Protein AF-A0A2G9NHT6-F1 (afdb_monomer_lite)

Secondary structure (DSSP, 8-state):
--------HHHHHHHHHHHHHHHH-TTTHHHHHHHHHHHHHHHHHHHHHHHTTSTTHHHHHHHHHT--

Structure (mmCIF, N/CA/C/O backbone):
data_AF-A0A2G9NHT6-F1
#
_entry.id   AF-A0A2G9NHT6-F1
#
loop_
_atom_site.group_PDB
_atom_site.id
_atom_site.type_symbol
_atom_site.label_atom_id
_atom_site.label_alt_id
_atom_site.label_comp_id
_atom_site.label_asym_id
_atom_site.label_entity_id
_atom_site.label_seq_id
_atom_site.pdbx_PDB_ins_code
_atom_site.Cartn_x
_atom_site.Cartn_y
_atom_site.Cartn_z
_atom_site.occupancy
_atom_site.B_iso_or_equiv
_atom_site.auth_seq_id
_atom_site.auth_comp_id
_atom_site.auth_asym_id
_atom_site.auth_atom_id
_atom_site.pdbx_PDB_model_num
ATOM 1 N N . MET A 1 1 ? 10.391 32.158 13.731 1.00 36.69 1 MET A N 1
ATOM 2 C CA . MET A 1 1 ? 11.284 31.122 13.173 1.00 36.69 1 MET A CA 1
ATOM 3 C C . MET A 1 1 ? 10.413 30.133 12.423 1.00 36.69 1 MET A C 1
ATOM 5 O O . MET A 1 1 ? 9.700 29.372 13.064 1.00 36.69 1 MET A O 1
ATOM 9 N N . GLU A 1 2 ? 10.381 30.209 11.094 1.00 48.00 2 GLU A N 1
ATOM 10 C CA . GLU A 1 2 ? 9.722 29.188 10.273 1.00 48.00 2 GLU A CA 1
ATOM 11 C C . GLU A 1 2 ? 10.524 27.888 10.382 1.00 48.00 2 GLU A C 1
ATOM 13 O O . GLU A 1 2 ? 11.716 27.857 10.075 1.00 48.00 2 GLU A O 1
ATOM 18 N N . GLN A 1 3 ? 9.894 26.816 10.863 1.00 47.50 3 GLN A N 1
ATOM 19 C CA . GLN A 1 3 ? 10.497 25.489 10.811 1.00 47.50 3 GLN A CA 1
ATOM 20 C C . GLN A 1 3 ? 10.523 25.035 9.351 1.00 47.50 3 GLN A C 1
ATOM 22 O O . GLN A 1 3 ? 9.509 24.619 8.793 1.00 47.50 3 GLN A O 1
ATOM 27 N N . LYS A 1 4 ? 11.694 25.120 8.721 1.00 47.41 4 LYS A N 1
ATOM 28 C CA . LYS A 1 4 ? 11.955 24.476 7.435 1.00 47.41 4 LYS A CA 1
ATOM 29 C C . LYS A 1 4 ? 11.854 22.965 7.669 1.00 47.41 4 LYS A C 1
ATOM 31 O O . LYS A 1 4 ? 12.736 22.391 8.300 1.00 47.41 4 LYS A O 1
ATOM 36 N N . ILE A 1 5 ? 10.770 22.330 7.218 1.00 56.62 5 ILE A N 1
ATOM 37 C CA . ILE A 1 5 ? 10.651 20.867 7.220 1.00 56.62 5 ILE A CA 1
ATOM 38 C C . ILE A 1 5 ? 11.728 20.350 6.263 1.00 56.62 5 ILE A C 1
ATOM 40 O O . ILE A 1 5 ? 11.562 20.403 5.045 1.00 56.62 5 ILE A O 1
ATOM 44 N N . ILE A 1 6 ? 12.867 19.926 6.807 1.00 54.59 6 ILE A N 1
ATOM 45 C CA . ILE A 1 6 ? 13.911 19.247 6.044 1.00 54.59 6 ILE A CA 1
ATOM 46 C C . ILE A 1 6 ? 13.304 17.904 5.646 1.00 54.59 6 ILE A C 1
ATOM 48 O O . ILE A 1 6 ? 13.088 17.040 6.495 1.00 54.59 6 ILE A O 1
ATOM 52 N N . ARG A 1 7 ? 12.940 17.759 4.369 1.00 60.50 7 ARG A N 1
ATOM 53 C CA . ARG A 1 7 ? 12.564 16.453 3.826 1.00 60.50 7 ARG A CA 1
ATOM 54 C C . ARG A 1 7 ? 13.801 15.569 3.929 1.00 60.50 7 ARG A C 1
ATOM 56 O O . ARG A 1 7 ? 14.882 15.986 3.522 1.00 60.50 7 ARG A O 1
ATOM 63 N N . ASP A 1 8 ? 13.648 14.399 4.536 1.00 67.75 8 ASP A N 1
ATOM 64 C CA . ASP A 1 8 ? 14.711 13.399 4.570 1.00 67.75 8 ASP A CA 1
ATOM 65 C C . ASP A 1 8 ? 15.154 13.123 3.124 1.00 67.75 8 ASP A C 1
ATOM 67 O O . ASP A 1 8 ? 14.302 12.916 2.258 1.00 67.75 8 ASP A O 1
ATOM 71 N N . GLN A 1 9 ? 16.460 13.156 2.844 1.00 63.75 9 GLN A N 1
ATOM 72 C CA . GLN A 1 9 ? 16.996 12.894 1.501 1.00 63.75 9 GLN A CA 1
ATOM 73 C C . GLN A 1 9 ? 16.529 11.526 0.982 1.00 63.75 9 GLN A C 1
ATOM 75 O O . GLN A 1 9 ? 16.251 11.377 -0.206 1.00 63.75 9 GLN A O 1
ATOM 80 N N . SER A 1 10 ? 16.294 10.572 1.894 1.00 78.44 10 SER A N 1
ATOM 81 C CA . SER A 1 10 ? 15.711 9.268 1.571 1.00 78.44 10 SER A CA 1
ATOM 82 C C . SER A 1 10 ? 14.341 9.366 0.882 1.00 78.44 10 SER A C 1
ATOM 84 O O . SER A 1 10 ? 13.995 8.516 0.060 1.00 78.44 10 SER A O 1
ATOM 86 N N . HIS A 1 11 ? 13.558 10.406 1.181 1.00 81.88 11 HIS A N 1
ATOM 87 C CA . HIS A 1 11 ? 12.242 10.623 0.595 1.00 81.88 11 HIS A CA 1
ATOM 88 C C . HIS A 1 11 ? 12.337 11.110 -0.852 1.00 81.88 11 HIS A C 1
ATOM 90 O O . HIS A 1 11 ? 11.608 10.611 -1.710 1.00 81.88 11 HIS A O 1
ATOM 96 N N . GLU A 1 12 ? 13.228 12.064 -1.130 1.00 87.44 12 GLU A N 1
ATOM 97 C CA . GLU A 1 12 ? 13.422 12.598 -2.484 1.00 87.44 12 GLU A CA 1
ATOM 98 C C . GLU A 1 12 ? 14.028 11.540 -3.410 1.00 87.44 12 GLU A C 1
ATOM 100 O O . GLU A 1 12 ? 13.490 11.307 -4.494 1.00 87.44 12 GLU A O 1
ATOM 105 N N . ASP A 1 13 ? 15.025 10.795 -2.928 1.00 89.69 13 ASP A N 1
ATOM 106 C CA . ASP A 1 13 ? 15.607 9.657 -3.646 1.00 89.69 13 ASP A CA 1
ATOM 107 C C . ASP A 1 13 ? 14.546 8.608 -3.995 1.00 89.69 13 ASP A C 1
ATOM 109 O O . ASP A 1 13 ? 14.526 8.034 -5.087 1.00 89.69 13 ASP A O 1
ATOM 113 N N . GLN A 1 14 ? 13.630 8.341 -3.062 1.00 87.44 14 GLN A N 1
ATOM 114 C CA . GLN A 1 14 ? 12.561 7.378 -3.277 1.00 87.44 14 GLN A CA 1
ATOM 115 C C . GLN A 1 14 ? 11.549 7.877 -4.315 1.00 87.44 14 GLN A C 1
ATOM 117 O O . GLN A 1 14 ? 11.062 7.073 -5.114 1.00 87.44 14 GLN A O 1
ATOM 122 N N . ILE A 1 15 ? 11.247 9.181 -4.338 1.00 90.06 15 ILE A N 1
ATOM 123 C CA . ILE A 1 15 ? 10.407 9.792 -5.377 1.00 90.06 15 ILE A CA 1
ATOM 124 C C . ILE A 1 15 ? 11.079 9.654 -6.743 1.00 90.06 15 ILE A C 1
ATOM 126 O O . ILE A 1 15 ? 10.426 9.220 -7.694 1.00 90.06 15 ILE A O 1
ATOM 130 N N . GLU A 1 16 ? 12.369 9.972 -6.846 1.00 94.62 16 GLU A N 1
ATOM 131 C CA . GLU A 1 16 ? 13.110 9.890 -8.105 1.00 94.62 16 GLU A CA 1
ATOM 132 C C . GLU A 1 16 ? 13.172 8.450 -8.633 1.00 94.62 16 GLU A C 1
ATOM 134 O O . GLU A 1 16 ? 12.828 8.196 -9.791 1.00 94.62 16 GLU A O 1
ATOM 139 N N . ARG A 1 17 ? 13.497 7.477 -7.770 1.00 92.56 17 ARG A N 1
ATOM 140 C CA . ARG A 1 17 ? 13.489 6.044 -8.122 1.00 92.56 17 ARG A CA 1
ATOM 141 C C . ARG A 1 17 ? 12.130 5.596 -8.650 1.00 92.56 17 ARG A C 1
ATOM 143 O O . ARG A 1 17 ? 12.062 4.880 -9.650 1.00 92.56 17 ARG A O 1
ATOM 150 N N . TRP A 1 18 ? 11.045 6.027 -8.006 1.00 92.44 18 TRP A N 1
ATOM 151 C CA . TRP A 1 18 ? 9.690 5.727 -8.467 1.00 92.44 18 TRP A CA 1
ATOM 152 C C . TRP A 1 18 ? 9.373 6.383 -9.807 1.00 92.44 18 TRP A C 1
ATOM 154 O O . TRP A 1 18 ? 8.801 5.725 -10.677 1.00 92.44 18 TRP A O 1
ATOM 164 N N . ALA A 1 19 ? 9.753 7.647 -9.993 1.00 94.44 19 ALA A N 1
ATOM 165 C CA . ALA A 1 19 ? 9.536 8.368 -11.241 1.00 94.44 19 ALA A CA 1
ATOM 166 C C . ALA A 1 19 ? 10.252 7.680 -12.414 1.00 94.44 19 ALA A C 1
ATOM 168 O O . ALA A 1 19 ? 9.638 7.448 -13.458 1.00 94.44 19 ALA A O 1
ATOM 169 N N . ILE A 1 20 ? 11.512 7.279 -12.215 1.00 96.62 20 ILE A N 1
ATOM 170 C CA . ILE A 1 20 ? 12.299 6.517 -13.192 1.00 96.62 20 ILE A CA 1
ATOM 171 C C . ILE A 1 20 ? 11.624 5.176 -13.493 1.00 96.62 20 ILE A C 1
ATOM 173 O O . ILE A 1 20 ? 11.353 4.867 -14.652 1.00 96.62 20 ILE A O 1
ATOM 177 N N . TYR A 1 21 ? 11.267 4.405 -12.464 1.00 94.44 21 TYR A N 1
ATOM 178 C CA . TYR A 1 21 ? 10.644 3.094 -12.648 1.00 94.44 21 TYR A CA 1
ATOM 179 C C . TYR A 1 21 ? 9.323 3.169 -13.430 1.00 94.44 21 TYR A C 1
ATOM 181 O O . TYR A 1 21 ? 9.082 2.357 -14.325 1.00 94.44 21 TYR A O 1
ATOM 189 N N . VAL A 1 22 ? 8.480 4.159 -13.124 1.00 95.06 22 VAL A N 1
ATOM 190 C CA . VAL A 1 22 ? 7.202 4.399 -13.811 1.00 95.06 22 VAL A CA 1
ATOM 191 C C . VAL A 1 22 ? 7.414 4.786 -15.274 1.00 95.06 22 VAL A C 1
ATOM 193 O O . VAL A 1 22 ? 6.703 4.268 -16.139 1.00 95.06 22 VAL A O 1
ATOM 196 N N . ARG A 1 23 ? 8.388 5.666 -15.549 1.00 95.69 23 ARG A N 1
ATOM 197 C CA . ARG A 1 23 ? 8.768 6.079 -16.908 1.00 95.69 23 ARG A CA 1
ATOM 198 C C . ARG A 1 23 ? 9.246 4.888 -17.736 1.00 95.69 23 ARG A C 1
ATOM 200 O O . ARG A 1 23 ? 8.825 4.751 -18.881 1.00 95.69 23 ARG A O 1
ATOM 207 N N . ASP A 1 24 ? 10.077 4.032 -17.149 1.00 97.62 24 ASP A N 1
ATOM 208 C CA . A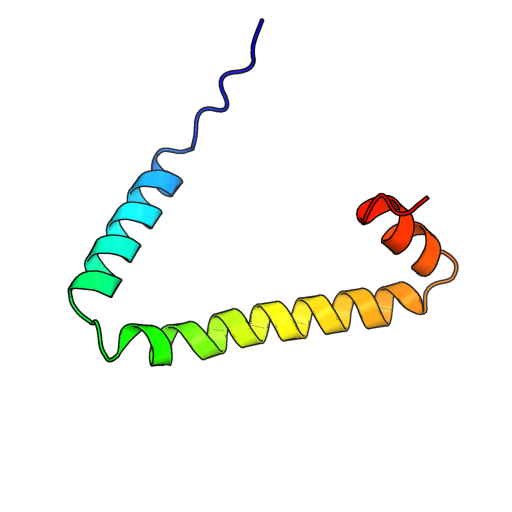SP A 1 24 ? 10.729 2.928 -17.859 1.00 97.62 24 ASP A CA 1
ATOM 209 C C . ASP A 1 24 ? 9.803 1.700 -18.022 1.00 97.62 24 ASP A C 1
ATOM 211 O O . ASP A 1 24 ? 10.016 0.880 -18.912 1.00 97.62 24 ASP A O 1
ATOM 215 N N . HIS A 1 25 ? 8.724 1.589 -17.229 1.00 96.00 25 HIS A N 1
ATOM 216 C CA . HIS A 1 25 ? 7.784 0.451 -17.256 1.00 96.00 25 HIS A CA 1
ATOM 217 C C . HIS A 1 25 ? 6.307 0.856 -17.453 1.00 96.00 25 HIS A C 1
ATOM 219 O O . HIS A 1 25 ? 5.437 0.367 -16.719 1.00 96.00 25 HIS A O 1
ATOM 225 N N . PRO A 1 26 ? 5.952 1.701 -18.442 1.00 94.31 26 PRO A N 1
ATOM 226 C CA . PRO A 1 26 ? 4.676 2.431 -18.499 1.00 94.31 26 PRO A CA 1
ATOM 227 C C . PRO A 1 26 ? 3.418 1.546 -18.514 1.00 94.31 26 PRO A C 1
ATOM 229 O O . PRO A 1 26 ? 2.349 1.985 -18.081 1.00 94.31 26 PRO A O 1
ATOM 232 N N . LYS A 1 27 ? 3.530 0.301 -18.996 1.00 95.56 27 LYS A N 1
ATOM 233 C CA . LYS A 1 27 ? 2.418 -0.661 -19.088 1.00 95.56 27 LYS A CA 1
ATOM 234 C C . LYS A 1 27 ? 2.319 -1.607 -17.885 1.00 95.56 27 LYS A C 1
ATOM 236 O O . LYS A 1 27 ? 1.238 -2.111 -17.604 1.00 95.56 27 LYS A O 1
ATOM 241 N N . GLU A 1 28 ? 3.416 -1.837 -17.165 1.00 94.75 28 GLU A N 1
ATOM 242 C CA . GLU A 1 28 ? 3.501 -2.879 -16.131 1.00 94.75 28 GLU A CA 1
ATOM 243 C C . GLU A 1 28 ? 3.444 -2.336 -14.706 1.00 94.75 28 GLU A C 1
ATOM 245 O O . GLU A 1 28 ? 2.923 -3.009 -13.812 1.00 94.75 28 GLU A O 1
ATOM 250 N N . TRP A 1 29 ? 3.980 -1.131 -14.473 1.00 93.88 29 TRP A N 1
ATOM 251 C CA . TRP A 1 29 ? 4.158 -0.604 -13.117 1.00 93.88 29 TRP A CA 1
ATOM 252 C C . TRP A 1 29 ? 2.832 -0.569 -12.345 1.00 93.88 29 TRP A C 1
ATOM 254 O O . TRP A 1 29 ? 2.788 -0.939 -11.171 1.00 93.88 29 TRP A O 1
ATOM 264 N N . LYS A 1 30 ? 1.726 -0.220 -13.022 1.00 92.00 30 LYS A N 1
ATOM 265 C CA . LYS A 1 30 ? 0.386 -0.160 -12.420 1.00 92.00 30 LYS A CA 1
ATOM 266 C C . LYS A 1 30 ? -0.052 -1.512 -11.876 1.00 92.00 30 LYS A C 1
ATOM 268 O O . LYS A 1 30 ? -0.545 -1.573 -10.756 1.00 92.00 30 LYS A O 1
ATOM 273 N N . GLY A 1 31 ? 0.140 -2.587 -12.641 1.00 93.69 31 GLY A N 1
ATOM 274 C CA . GLY A 1 31 ? -0.264 -3.935 -12.234 1.00 93.69 31 GLY A CA 1
ATOM 275 C C . GLY A 1 31 ? 0.489 -4.420 -10.996 1.00 93.69 31 GLY A C 1
ATOM 276 O O . GLY A 1 31 ? -0.101 -5.060 -10.132 1.00 93.69 31 GLY A O 1
ATOM 277 N N . LYS A 1 32 ? 1.766 -4.045 -10.870 1.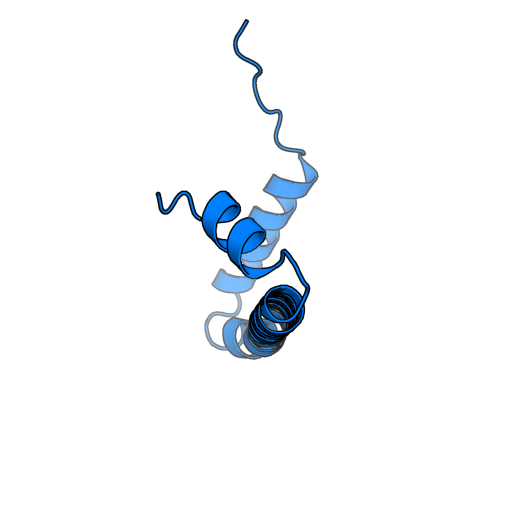00 90.75 32 LYS A N 1
ATOM 278 C CA . LYS A 1 32 ? 2.616 -4.404 -9.725 1.00 90.75 32 LYS A CA 1
ATOM 279 C C . LYS A 1 32 ? 2.275 -3.596 -8.464 1.00 90.75 32 LYS A C 1
ATOM 281 O O . LYS A 1 32 ? 2.305 -4.136 -7.365 1.00 90.75 32 LYS A O 1
ATOM 286 N N . VAL A 1 33 ? 1.915 -2.318 -8.613 1.00 90.81 33 VAL A N 1
ATOM 287 C CA . VAL A 1 33 ? 1.643 -1.405 -7.482 1.00 90.81 33 VAL A CA 1
ATOM 288 C C . VAL A 1 33 ? 0.201 -1.471 -6.990 1.00 90.81 33 VAL A C 1
ATOM 290 O O . VAL A 1 33 ? -0.061 -1.307 -5.798 1.00 90.81 33 VAL A O 1
ATOM 293 N N . LYS A 1 34 ? -0.752 -1.721 -7.891 1.00 91.38 34 LYS A N 1
ATOM 294 C CA . LYS A 1 34 ? -2.180 -1.705 -7.569 1.00 91.38 34 LYS A CA 1
ATOM 295 C C . LYS A 1 34 ? -2.548 -2.595 -6.368 1.00 91.38 34 LYS A C 1
ATOM 297 O O . LYS A 1 34 ? -3.236 -2.080 -5.491 1.00 91.38 34 LYS A O 1
ATOM 302 N N . PRO A 1 35 ? -2.080 -3.855 -6.246 1.00 94.56 35 PRO A N 1
ATOM 303 C CA . PRO A 1 35 ? -2.423 -4.702 -5.102 1.00 94.56 35 PRO A CA 1
ATOM 304 C C . PRO A 1 35 ? -1.957 -4.123 -3.764 1.00 94.56 35 PRO A C 1
ATOM 306 O O . PRO A 1 35 ? -2.665 -4.227 -2.763 1.00 94.56 35 PRO A O 1
ATOM 309 N N . PHE A 1 36 ? -0.789 -3.474 -3.749 1.00 91.56 36 PHE A N 1
ATOM 310 C CA . PHE A 1 36 ? -0.272 -2.817 -2.555 1.00 91.56 36 PHE A CA 1
ATOM 311 C C . PHE A 1 36 ? -1.174 -1.648 -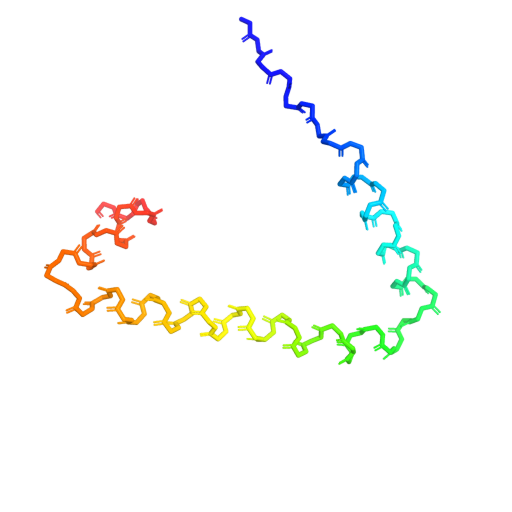2.138 1.00 91.56 36 PHE A C 1
ATOM 313 O O . PHE A 1 36 ? -1.614 -1.598 -0.989 1.00 91.56 36 PHE A O 1
ATOM 320 N N . LEU A 1 37 ? -1.510 -0.751 -3.073 1.00 91.38 37 LEU A N 1
ATOM 321 C CA . LEU A 1 37 ? -2.392 0.393 -2.803 1.00 91.38 37 LEU A CA 1
ATOM 322 C C . LEU A 1 37 ? -3.804 -0.047 -2.397 1.00 91.38 37 LEU A C 1
ATOM 324 O O . LEU A 1 37 ? -4.355 0.472 -1.426 1.00 91.38 37 LEU A O 1
ATOM 328 N N . ASP A 1 38 ? -4.369 -1.036 -3.092 1.00 95.38 38 ASP A N 1
ATOM 329 C CA . ASP A 1 38 ? -5.665 -1.622 -2.746 1.00 95.38 38 ASP A CA 1
ATOM 330 C C . ASP A 1 38 ? -5.640 -2.185 -1.317 1.00 95.38 38 ASP A C 1
ATOM 332 O O . ASP A 1 38 ? -6.569 -1.952 -0.542 1.00 95.38 38 ASP A O 1
ATOM 336 N N . GLY A 1 39 ? -4.556 -2.872 -0.941 1.00 97.06 39 GLY A N 1
ATOM 337 C CA . GLY A 1 39 ? -4.343 -3.386 0.410 1.00 97.06 39 GLY A CA 1
ATOM 338 C C . GLY A 1 39 ? -4.364 -2.283 1.470 1.00 97.06 39 GLY A C 1
ATOM 339 O O . GLY A 1 39 ?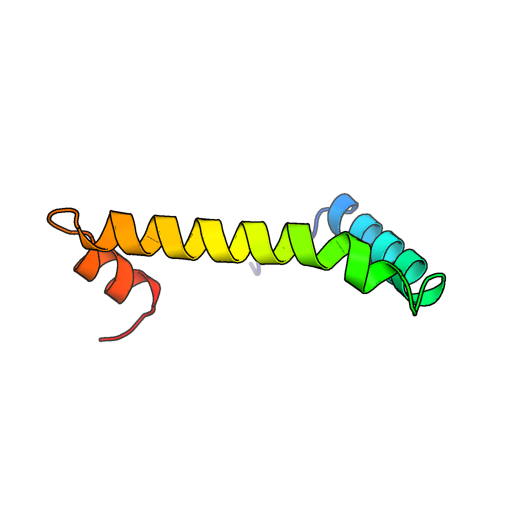 -5.090 -2.404 2.459 1.00 97.06 39 GLY A O 1
ATOM 340 N N . GLN A 1 40 ? -3.649 -1.177 1.239 1.00 96.19 40 GLN A N 1
ATOM 341 C CA . GLN A 1 40 ? -3.656 -0.021 2.145 1.00 96.19 40 GLN A CA 1
ATOM 342 C C . GLN A 1 40 ? -5.066 0.567 2.303 1.00 96.19 40 GLN A C 1
ATOM 344 O O . GLN A 1 40 ? -5.523 0.808 3.422 1.00 96.19 40 GLN A O 1
ATOM 349 N N . ILE A 1 41 ? -5.804 0.725 1.199 1.00 95.88 41 ILE A N 1
ATOM 350 C CA . ILE A 1 41 ? -7.180 1.244 1.214 1.00 95.88 41 ILE A CA 1
ATOM 351 C C . ILE A 1 41 ? -8.118 0.301 1.979 1.00 95.88 41 ILE A C 1
ATOM 353 O O . ILE A 1 41 ? -8.935 0.751 2.787 1.00 95.88 41 ILE A O 1
ATOM 357 N N . ILE A 1 42 ? -8.018 -1.011 1.747 1.00 97.62 42 ILE A N 1
ATOM 358 C CA . ILE A 1 42 ? -8.823 -2.020 2.447 1.00 97.62 42 ILE A CA 1
ATOM 359 C C . ILE A 1 42 ? -8.545 -1.974 3.949 1.00 97.62 42 ILE A C 1
ATOM 361 O O . ILE A 1 42 ? -9.488 -1.982 4.744 1.00 97.62 42 ILE A O 1
ATOM 365 N N . MET A 1 43 ? -7.275 -1.899 4.347 1.00 97.06 43 MET A N 1
ATOM 366 C CA . MET A 1 43 ? -6.895 -1.837 5.755 1.00 97.06 43 MET A CA 1
ATOM 367 C C . MET A 1 43 ? -7.370 -0.549 6.422 1.00 97.06 43 MET A C 1
ATOM 369 O O . MET A 1 43 ? -7.963 -0.624 7.498 1.00 97.06 43 MET A O 1
ATOM 373 N N . ALA A 1 44 ? -7.237 0.602 5.759 1.00 95.38 44 ALA A N 1
ATOM 374 C CA . ALA A 1 44 ? -7.774 1.866 6.258 1.00 95.38 44 ALA A CA 1
ATOM 375 C C . ALA A 1 44 ? -9.299 1.795 6.455 1.00 95.38 44 ALA A C 1
ATOM 377 O O . ALA A 1 44 ? -9.815 2.132 7.521 1.00 95.38 44 ALA A O 1
ATOM 378 N N . ARG A 1 45 ? -10.042 1.268 5.472 1.00 96.38 45 ARG A N 1
ATOM 379 C CA . ARG A 1 45 ? -11.500 1.073 5.584 1.00 96.38 45 ARG A CA 1
ATOM 380 C C . ARG A 1 45 ? -11.872 0.157 6.749 1.00 96.38 45 ARG A C 1
ATOM 382 O O . ARG A 1 45 ? -12.813 0.456 7.482 1.00 96.38 45 ARG A O 1
ATOM 389 N N . ARG A 1 46 ? -11.147 -0.952 6.933 1.00 97.75 46 ARG A N 1
ATOM 390 C CA . ARG A 1 46 ? -11.353 -1.880 8.059 1.00 97.75 46 ARG A CA 1
ATOM 391 C C . ARG A 1 46 ? -11.088 -1.199 9.396 1.00 97.75 46 ARG A C 1
ATOM 393 O O . ARG A 1 46 ? -11.903 -1.342 10.303 1.00 97.75 46 ARG A O 1
ATOM 400 N N . PHE A 1 47 ? -9.999 -0.441 9.494 1.00 96.62 47 PHE A N 1
ATOM 401 C CA . PHE A 1 47 ? -9.662 0.338 10.679 1.00 96.62 47 PHE A CA 1
ATOM 402 C C . PHE A 1 47 ? -10.796 1.296 11.048 1.00 96.62 47 PHE A C 1
ATOM 404 O O . PHE A 1 47 ? -11.334 1.184 12.144 1.00 96.62 47 PHE A O 1
ATOM 411 N N . TYR A 1 48 ? -11.239 2.157 10.125 1.00 95.19 48 TYR A N 1
ATOM 412 C CA . TYR A 1 48 ? -12.315 3.115 10.408 1.00 95.19 48 TYR A CA 1
ATOM 413 C C . TYR A 1 48 ? -13.649 2.435 10.721 1.00 95.19 48 TYR A C 1
ATOM 415 O O . TYR A 1 48 ? -14.365 2.864 11.625 1.00 95.19 48 TYR A O 1
ATOM 423 N N . LYS A 1 49 ? -13.971 1.333 10.032 1.00 96.31 49 LYS A N 1
ATOM 424 C CA . LYS A 1 49 ? -15.158 0.526 10.341 1.00 96.31 49 LYS A CA 1
ATOM 425 C C . LYS A 1 49 ? -15.105 -0.017 11.768 1.00 96.31 49 LYS A C 1
ATOM 427 O O . LYS A 1 49 ? -16.112 0.043 12.467 1.00 96.31 49 LYS A O 1
ATOM 432 N N . ASN A 1 50 ? -13.964 -0.542 12.203 1.00 96.88 50 ASN A N 1
ATOM 433 C CA . ASN A 1 50 ? -13.803 -1.070 13.557 1.00 96.88 50 ASN A CA 1
ATOM 434 C C . ASN A 1 50 ? -13.786 0.043 14.602 1.00 96.88 50 ASN A C 1
ATOM 436 O O . ASN A 1 50 ? -14.463 -0.086 15.617 1.00 96.88 50 ASN A O 1
ATOM 440 N N . LEU A 1 51 ? -13.099 1.151 14.319 1.00 95.69 51 LEU A N 1
ATOM 441 C CA . LEU A 1 51 ? -13.087 2.325 15.180 1.00 95.69 51 LEU A CA 1
ATOM 442 C C . LEU A 1 51 ? -14.512 2.829 15.403 1.00 95.69 51 LEU A C 1
ATOM 444 O O . LEU A 1 51 ? -14.913 2.972 16.540 1.00 95.69 51 LEU A O 1
ATOM 448 N N . SER A 1 52 ? -15.337 2.963 14.362 1.00 95.88 52 SER A N 1
ATOM 449 C CA . SER A 1 52 ? -16.725 3.441 14.498 1.00 95.88 52 SER A CA 1
ATOM 450 C C . SER A 1 52 ? -17.629 2.610 15.428 1.00 95.88 52 SER A C 1
ATOM 452 O O . SER A 1 52 ? -18.715 3.069 15.780 1.00 95.88 52 SER A O 1
ATOM 454 N N . LYS A 1 53 ? -17.208 1.393 15.799 1.00 96.81 53 LYS A N 1
ATOM 455 C CA . LYS A 1 53 ? -17.919 0.502 16.725 1.00 96.81 53 LYS A CA 1
ATOM 456 C C . LYS A 1 53 ? -17.470 0.656 18.181 1.00 96.81 53 LYS A C 1
ATOM 458 O O . LYS A 1 53 ? -18.111 0.077 19.051 1.00 96.81 53 LYS A O 1
ATOM 463 N N . THR A 1 54 ? -16.374 1.364 18.455 1.00 97.00 54 THR A N 1
ATOM 464 C CA . THR A 1 54 ? -15.946 1.658 19.829 1.00 97.00 54 THR A CA 1
ATOM 465 C C . THR A 1 54 ? -16.810 2.767 20.420 1.00 97.00 54 THR A C 1
ATOM 467 O O . THR A 1 54 ? -17.382 3.571 19.683 1.00 97.00 54 THR A O 1
ATOM 470 N N . THR A 1 55 ? -16.880 2.826 21.752 1.00 94.69 55 THR A N 1
ATOM 471 C CA . THR A 1 55 ? -17.738 3.757 22.506 1.00 94.69 55 THR A CA 1
ATOM 472 C C . THR A 1 55 ? -17.614 5.216 22.050 1.00 94.69 55 THR A C 1
ATOM 474 O O . THR A 1 55 ? -18.615 5.914 21.974 1.00 94.69 55 THR A O 1
ATOM 477 N N . ASP A 1 56 ? -16.410 5.662 21.685 1.00 94.50 56 ASP A N 1
ATOM 478 C CA . ASP A 1 56 ? -16.093 7.040 21.280 1.00 94.50 56 ASP A CA 1
ATOM 479 C C . ASP A 1 56 ? -15.584 7.158 19.829 1.00 94.50 56 ASP A C 1
ATOM 481 O O . ASP A 1 56 ? -15.040 8.180 19.399 1.00 94.50 56 ASP A O 1
ATOM 485 N N . G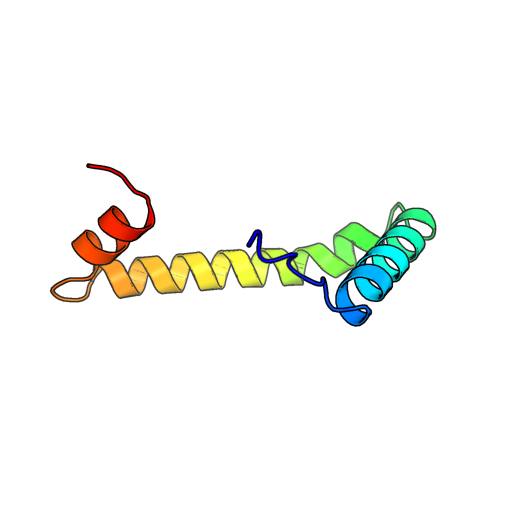LY A 1 57 ? -15.706 6.084 19.052 1.00 94.31 57 GLY A N 1
ATOM 486 C CA . GLY A 1 57 ? -15.004 5.973 17.782 1.00 94.31 57 GLY A CA 1
ATOM 487 C C . GLY A 1 57 ? -15.543 6.871 16.678 1.00 94.31 57 GLY A C 1
ATOM 488 O O . GLY A 1 57 ? -14.765 7.388 15.878 1.00 94.31 57 GLY A O 1
ATOM 489 N N . LYS A 1 58 ? -16.861 7.097 16.636 1.00 92.19 58 LYS A N 1
ATOM 490 C CA . LYS A 1 58 ? -17.481 8.022 15.672 1.00 92.19 58 LYS A CA 1
ATOM 491 C C . LYS A 1 58 ? -17.032 9.465 15.908 1.00 92.19 58 LYS A C 1
ATOM 493 O O . LYS A 1 58 ? -16.564 10.103 14.972 1.00 92.19 58 LYS A O 1
ATOM 498 N N . GLU A 1 59 ? -17.049 9.916 17.160 1.00 93.75 59 GLU A N 1
ATOM 499 C CA . GLU A 1 59 ? -16.603 11.259 17.553 1.00 93.75 59 GLU A CA 1
ATOM 500 C C . GLU A 1 59 ? -15.113 11.481 17.230 1.00 93.75 59 GLU A C 1
ATOM 502 O O . GLU A 1 59 ? -14.699 12.546 16.770 1.00 93.75 59 GLU A O 1
ATOM 507 N N . LYS A 1 60 ? -14.267 10.460 17.431 1.00 93.56 60 LYS A N 1
ATOM 508 C CA . LYS A 1 60 ? -12.851 10.501 17.017 1.00 93.56 60 LYS A CA 1
ATOM 509 C C . LYS A 1 60 ? -12.694 10.672 15.508 1.00 93.56 60 LYS A C 1
ATOM 511 O O . LYS A 1 60 ? -11.834 11.435 15.069 1.00 93.56 60 LYS A O 1
ATOM 516 N N . ILE A 1 61 ? -13.502 9.965 14.718 1.00 93.00 61 ILE A N 1
ATOM 517 C CA . ILE A 1 61 ? -13.490 10.091 13.259 1.00 93.00 61 ILE A CA 1
ATOM 518 C C . ILE A 1 61 ? -13.923 11.508 12.864 1.00 93.00 61 ILE A C 1
ATOM 520 O O . ILE A 1 61 ? -13.198 12.168 12.128 1.00 93.00 61 ILE A O 1
ATOM 524 N N . GLU A 1 62 ? -15.035 12.016 13.387 1.00 91.31 62 GLU A N 1
ATOM 525 C CA . GLU A 1 62 ? -15.540 13.364 13.076 1.00 91.31 62 GLU A CA 1
ATOM 526 C C . GLU A 1 62 ? -14.508 14.461 13.371 1.00 91.31 62 GLU A C 1
ATOM 528 O O . GLU A 1 62 ? -14.235 15.297 12.504 1.00 91.31 62 GLU A O 1
ATOM 533 N N . ARG A 1 63 ? -13.834 14.381 14.528 1.00 92.81 63 ARG A N 1
ATOM 534 C CA . ARG A 1 63 ? -12.733 15.289 14.892 1.00 92.81 63 ARG A CA 1
ATOM 535 C C . ARG A 1 63 ? -11.560 15.234 13.915 1.00 92.81 63 ARG A C 1
ATOM 537 O O . ARG A 1 63 ? -11.039 16.284 13.550 1.00 92.81 63 ARG A O 1
ATOM 544 N N . MET A 1 64 ? -11.157 14.042 13.467 1.00 87.19 64 MET A N 1
ATOM 545 C CA . MET A 1 64 ? -10.067 13.890 12.490 1.00 87.19 64 MET A CA 1
ATOM 546 C C . MET A 1 64 ? -10.400 14.509 11.127 1.00 87.19 64 MET A C 1
ATOM 548 O O . MET A 1 64 ? -9.513 15.040 10.466 1.00 87.19 64 MET A O 1
ATOM 552 N N . TRP A 1 65 ? -11.665 14.44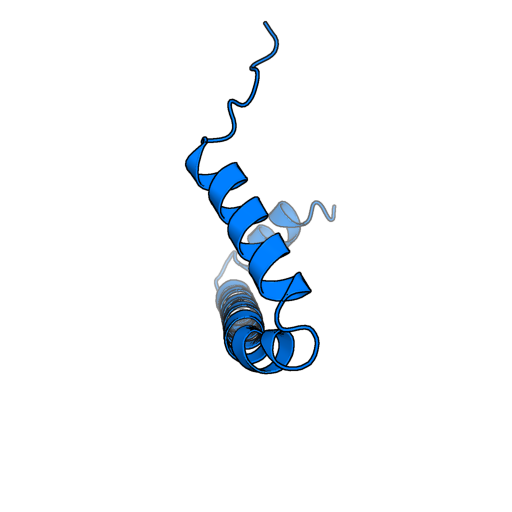9 10.704 1.00 84.00 65 TRP A N 1
ATOM 553 C CA . TRP A 1 65 ? -12.104 14.980 9.409 1.00 84.00 65 TRP A CA 1
ATOM 554 C C . TRP A 1 65 ? -12.531 16.455 9.458 1.00 84.00 65 TRP A C 1
ATOM 556 O O . TRP A 1 65 ? -12.912 17.003 8.424 1.00 84.00 65 TRP A O 1
ATOM 566 N N . GLY A 1 66 ? -12.476 17.103 10.628 1.00 74.12 66 GLY A N 1
ATOM 567 C CA . GLY A 1 66 ? -12.815 18.520 10.790 1.00 74.12 66 GLY A CA 1
ATOM 568 C C . GLY A 1 66 ? -14.270 18.860 10.453 1.00 74.12 66 GLY A C 1
ATOM 569 O O . GLY A 1 66 ? -14.578 20.016 10.164 1.00 74.12 66 GLY A O 1
ATOM 570 N N . ARG A 1 67 ? -15.167 17.866 10.458 1.00 61.75 67 ARG A N 1
ATOM 571 C CA . ARG A 1 67 ? -16.601 18.085 10.246 1.00 61.75 67 ARG A CA 1
ATOM 572 C C . ARG A 1 67 ? -17.213 18.473 11.591 1.00 61.75 67 ARG A C 1
ATOM 574 O O . ARG A 1 67 ? -17.290 17.632 12.481 1.00 61.75 67 ARG A O 1
ATOM 581 N N . LYS A 1 68 ? -17.523 19.765 11.736 1.00 50.06 68 LYS A N 1
ATOM 582 C CA . LYS A 1 68 ? -18.291 20.326 12.855 1.00 50.06 68 LYS A CA 1
ATOM 583 C C . LYS A 1 68 ? -19.766 19.982 12.727 1.00 50.06 68 LYS A C 1
ATOM 585 O O . LYS A 1 68 ? -20.245 19.963 11.571 1.00 50.06 68 LYS A O 1
#

Foldseek 3Di:
DDPPPPDDVVVVVVVVVVVVVCVVCVPCPCVVCVVVVVVVVVVVVVVLVVLVPDPCSVVVVCVVVVPD

Sequence (68 aa):
MEQKIIRDQSHEDQIERWAIYVRDHPKEWKGKVKPFLDGQIIMARRFYKNLSKTTDGKEKIERMWGRK

pLDDT: mean 86.74, std 15.36, range [36.69, 97.75]

Radius of gyration: 18.32 Å; chains: 1; bounding box: 35×36×42 Å